Protein AF-A0A7S2J2F6-F1 (afdb_monomer_lite)

Secondary structure (DSSP, 8-state):
------------PPPS---EEEEEETTTTEEEEEE------HHHHHHHTSPPPHHHHHHHHHHHHH-TTGGG-SSS-SSHHHHHHHHHHHHHHHTSHHHHHHHHHH-GGGGGS-HHHHTT-

Radius of gyration: 22.85 Å; chains: 1; bounding box: 37×41×76 Å

Structure (mmCIF, N/CA/C/O backbone):
data_AF-A0A7S2J2F6-F1
#
_entry.id   AF-A0A7S2J2F6-F1
#
loop_
_atom_site.group_PDB
_atom_site.id
_atom_site.type_symbol
_atom_site.label_atom_id
_atom_site.label_alt_id
_atom_site.label_comp_id
_atom_site.label_asym_id
_atom_site.label_entity_id
_atom_site.label_seq_id
_atom_site.pdbx_PDB_ins_code
_atom_site.Cartn_x
_atom_site.Cartn_y
_atom_site.Cartn_z
_atom_site.occupancy
_atom_site.B_iso_or_equiv
_atom_site.auth_seq_id
_atom_site.auth_comp_id
_atom_site.auth_asym_id
_atom_site.auth_atom_id
_atom_site.pdbx_PDB_model_num
ATOM 1 N N . ALA A 1 1 ? 24.183 -26.100 -61.560 1.00 39.47 1 ALA A N 1
ATOM 2 C CA . ALA A 1 1 ? 23.688 -24.714 -61.475 1.00 39.47 1 ALA A CA 1
ATOM 3 C C . ALA A 1 1 ? 22.244 -24.740 -60.978 1.00 39.47 1 ALA A C 1
ATOM 5 O O . ALA A 1 1 ? 21.475 -25.539 -61.489 1.00 39.47 1 ALA A O 1
ATOM 6 N N . ALA A 1 2 ? 21.949 -23.906 -59.972 1.00 40.09 2 ALA A N 1
ATOM 7 C CA . ALA A 1 2 ? 20.638 -23.507 -59.438 1.00 40.09 2 ALA A CA 1
ATOM 8 C C . ALA A 1 2 ? 19.694 -24.590 -58.861 1.00 40.09 2 ALA A C 1
ATOM 10 O O . ALA A 1 2 ? 18.730 -25.006 -59.494 1.00 40.09 2 ALA A O 1
ATOM 11 N N . ALA A 1 3 ? 19.903 -24.935 -57.584 1.00 39.56 3 ALA A N 1
ATOM 12 C CA . ALA A 1 3 ? 18.832 -25.413 -56.709 1.00 39.56 3 ALA A CA 1
ATOM 13 C C . ALA A 1 3 ? 18.007 -24.197 -56.243 1.00 39.56 3 ALA A C 1
ATOM 15 O O . ALA A 1 3 ? 18.479 -23.380 -55.451 1.00 39.56 3 ALA A O 1
ATOM 16 N N . GLY A 1 4 ? 16.800 -24.040 -56.791 1.00 38.16 4 GLY A N 1
ATOM 17 C CA . GLY A 1 4 ? 15.857 -22.989 -56.414 1.00 38.16 4 GLY A CA 1
ATOM 18 C C . GLY A 1 4 ? 15.309 -23.229 -55.010 1.00 38.16 4 GLY A C 1
ATOM 19 O O . GLY A 1 4 ? 14.440 -24.072 -54.808 1.00 38.16 4 GLY A O 1
ATOM 20 N N . CYS A 1 5 ? 15.824 -22.486 -54.034 1.00 43.03 5 CYS A N 1
ATOM 21 C CA . CYS A 1 5 ? 15.325 -22.505 -52.666 1.00 43.03 5 CYS A CA 1
ATOM 22 C C . CYS A 1 5 ? 14.077 -21.613 -52.586 1.00 43.03 5 CYS A C 1
ATOM 24 O O . CYS A 1 5 ? 14.169 -20.389 -52.486 1.00 43.03 5 CYS A O 1
ATOM 26 N N . ALA A 1 6 ? 12.901 -22.234 -52.675 1.00 45.97 6 ALA A N 1
ATOM 27 C CA . ALA A 1 6 ? 11.619 -21.597 -52.413 1.00 45.97 6 ALA A CA 1
ATOM 28 C C . ALA A 1 6 ? 11.569 -21.145 -50.944 1.00 45.97 6 ALA A C 1
ATOM 30 O O . ALA A 1 6 ? 11.363 -21.950 -50.032 1.00 45.97 6 ALA A O 1
ATOM 31 N N . ARG A 1 7 ? 11.783 -19.848 -50.694 1.00 39.94 7 ARG A N 1
ATOM 32 C CA . ARG A 1 7 ? 11.598 -19.265 -49.363 1.00 39.94 7 ARG A CA 1
ATOM 33 C C . ARG A 1 7 ? 10.103 -19.150 -49.083 1.00 39.94 7 ARG A C 1
ATOM 35 O O . ARG A 1 7 ? 9.416 -18.276 -49.602 1.00 39.94 7 ARG A O 1
ATOM 42 N N . ARG A 1 8 ? 9.630 -20.085 -48.258 1.00 40.78 8 ARG A N 1
ATOM 43 C CA . ARG A 1 8 ? 8.353 -20.062 -47.544 1.00 40.78 8 ARG A CA 1
ATOM 44 C C . ARG A 1 8 ? 8.101 -18.663 -46.978 1.00 40.78 8 ARG A C 1
ATOM 46 O O . ARG A 1 8 ? 8.856 -18.193 -46.130 1.00 40.78 8 ARG A O 1
ATOM 53 N N . ALA A 1 9 ? 7.020 -18.036 -47.431 1.00 43.66 9 ALA A N 1
ATOM 54 C CA . ALA A 1 9 ? 6.379 -16.954 -46.711 1.00 43.66 9 ALA A CA 1
ATOM 55 C C . ALA A 1 9 ? 5.844 -17.536 -45.396 1.00 43.66 9 ALA A C 1
ATOM 57 O O . ALA A 1 9 ? 4.829 -18.233 -45.376 1.00 43.66 9 ALA A O 1
ATOM 58 N N . SER A 1 10 ? 6.565 -17.307 -44.303 1.00 40.25 10 SER A N 1
ATOM 59 C CA . SER A 1 10 ? 6.037 -17.543 -42.966 1.00 40.25 10 SER A CA 1
ATOM 60 C C . SER A 1 10 ? 5.060 -16.418 -42.650 1.00 40.25 10 SER A C 1
ATOM 62 O O . SER A 1 10 ? 5.444 -15.357 -42.168 1.00 40.25 10 SER A O 1
ATOM 64 N N . ALA A 1 11 ? 3.786 -16.663 -42.947 1.00 48.59 11 ALA A N 1
ATOM 65 C CA . ALA A 1 11 ? 2.688 -16.025 -42.246 1.00 48.59 11 ALA A CA 1
ATOM 66 C C . ALA A 1 11 ? 2.757 -16.477 -40.778 1.00 48.59 11 ALA A C 1
ATOM 68 O O . ALA A 1 11 ? 2.237 -17.530 -40.415 1.00 48.59 11 ALA A O 1
ATOM 69 N N . SER A 1 12 ? 3.463 -15.719 -39.942 1.00 40.12 12 SER A N 1
ATOM 70 C CA . SER A 1 12 ? 3.350 -15.830 -38.491 1.00 40.12 12 SER A CA 1
ATOM 71 C C . SER A 1 12 ? 2.304 -14.823 -38.039 1.00 40.12 12 SER A C 1
ATOM 73 O O . SER A 1 12 ? 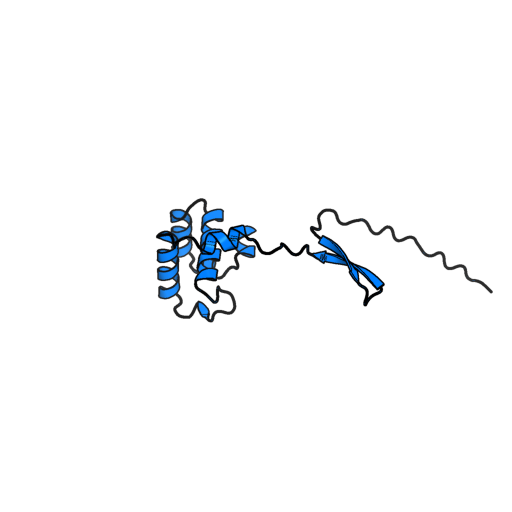2.500 -13.616 -38.176 1.00 40.12 12 SER A O 1
ATOM 75 N N . GLY A 1 13 ? 1.171 -15.354 -37.583 1.00 34.88 13 GLY A N 1
ATOM 76 C CA . GLY A 1 13 ? 0.013 -14.598 -37.137 1.00 34.88 13 GLY A CA 1
ATOM 77 C C . GLY A 1 13 ? 0.374 -13.480 -36.167 1.00 34.88 13 GLY A C 1
ATOM 78 O O . GLY A 1 13 ? 1.194 -13.651 -35.267 1.00 34.88 13 GLY A O 1
ATOM 79 N N . ALA A 1 14 ? -0.281 -12.340 -36.369 1.00 32.03 14 ALA A N 1
ATOM 80 C CA . ALA A 1 14 ? -0.349 -11.285 -35.382 1.00 32.03 14 ALA A CA 1
ATOM 81 C C . ALA A 1 14 ? -0.858 -11.880 -34.056 1.00 32.03 14 ALA A C 1
ATOM 83 O O . ALA A 1 14 ? -1.953 -12.459 -34.040 1.00 32.03 14 ALA A O 1
ATOM 84 N N . PRO A 1 15 ? -0.115 -11.745 -32.947 1.00 37.97 15 PRO A N 1
ATOM 85 C CA . PRO A 1 15 ? -0.733 -11.853 -31.645 1.00 37.97 15 PRO A CA 1
ATOM 86 C C . PRO A 1 15 ? -1.715 -10.685 -31.518 1.00 37.97 15 PRO A C 1
ATOM 88 O O . PRO A 1 15 ? -1.338 -9.518 -31.620 1.00 37.97 15 PRO A O 1
ATOM 91 N N . LYS A 1 16 ? -2.994 -11.026 -31.353 1.00 46.00 16 LYS A N 1
ATOM 92 C CA . LYS A 1 16 ? -3.983 -10.134 -30.753 1.00 46.00 16 LYS A CA 1
ATOM 93 C C . LYS A 1 16 ? -3.473 -9.717 -29.368 1.00 46.00 16 LYS A C 1
ATOM 95 O O . LYS A 1 16 ? -2.927 -10.549 -28.649 1.00 46.00 16 LYS A O 1
ATOM 100 N N . ASP A 1 17 ? -3.699 -8.452 -29.035 1.00 47.12 17 ASP A N 1
ATOM 101 C CA . ASP A 1 17 ? -3.590 -7.871 -27.692 1.00 47.12 17 ASP A CA 1
ATOM 102 C C . ASP A 1 17 ? -2.177 -7.737 -27.110 1.00 47.12 17 ASP A C 1
ATOM 104 O O . ASP A 1 17 ? -1.873 -8.212 -26.018 1.00 47.12 17 ASP A O 1
ATOM 108 N N . SER A 1 18 ? -1.307 -7.008 -27.806 1.00 46.34 18 SER A N 1
ATOM 109 C CA . SER A 1 18 ? -0.088 -6.478 -27.195 1.00 46.34 18 SER A CA 1
ATOM 110 C C . SER A 1 18 ? -0.080 -4.959 -27.296 1.00 46.34 18 SER A C 1
ATOM 112 O O . SER A 1 18 ? 0.174 -4.417 -28.370 1.00 46.34 18 SER A O 1
ATOM 114 N N . ASP A 1 19 ? -0.351 -4.293 -26.168 1.00 58.78 19 ASP A N 1
ATOM 115 C CA . ASP A 1 19 ? -0.152 -2.859 -25.915 1.00 58.78 19 ASP A CA 1
ATOM 116 C C . ASP A 1 19 ? 1.334 -2.482 -26.076 1.00 58.78 19 ASP A C 1
ATOM 118 O O . ASP A 1 19 ? 2.065 -2.212 -25.119 1.00 58.78 19 ASP A O 1
ATOM 122 N N . GLY A 1 20 ? 1.818 -2.540 -27.311 1.00 62.41 20 GLY A N 1
ATOM 123 C CA . GLY A 1 20 ? 3.198 -2.298 -27.689 1.00 62.41 20 GLY A CA 1
ATOM 124 C C . GLY A 1 20 ? 3.293 -1.241 -28.778 1.00 62.41 20 GLY A C 1
ATOM 125 O O . GLY A 1 20 ? 2.450 -1.163 -29.668 1.00 62.41 20 GLY A O 1
ATOM 126 N N . GLU A 1 21 ? 4.329 -0.417 -28.707 1.00 77.44 21 GLU A N 1
ATOM 127 C CA . GLU A 1 21 ? 4.682 0.533 -29.754 1.00 77.44 21 GLU A CA 1
ATOM 128 C C . GLU A 1 21 ? 5.699 -0.120 -30.697 1.00 77.44 21 GLU A C 1
ATOM 130 O O . GLU A 1 21 ? 6.715 -0.671 -30.258 1.00 77.44 21 GLU A O 1
ATOM 135 N N . LEU A 1 22 ? 5.425 -0.083 -32.003 1.00 81.69 22 LEU A N 1
ATOM 136 C CA . LEU A 1 22 ? 6.381 -0.528 -33.012 1.00 81.69 22 LEU A CA 1
ATOM 137 C C . LEU A 1 22 ? 7.448 0.559 -33.175 1.00 81.69 22 LEU A C 1
ATOM 139 O O . LEU A 1 22 ? 7.170 1.630 -33.712 1.00 81.69 22 LEU A O 1
ATOM 143 N N . VAL A 1 23 ? 8.673 0.286 -32.730 1.00 81.25 23 VAL A N 1
ATOM 144 C CA . VAL A 1 23 ? 9.793 1.227 -32.837 1.00 81.25 23 VAL A CA 1
ATOM 145 C C . VAL A 1 23 ? 10.839 0.650 -33.779 1.00 81.25 23 VAL A C 1
ATOM 147 O O . VAL A 1 23 ? 11.287 -0.486 -33.614 1.00 81.25 23 VAL A O 1
ATOM 150 N N . TYR A 1 24 ? 11.253 1.439 -34.768 1.00 81.50 24 TYR A N 1
ATOM 151 C CA . TYR A 1 24 ? 12.343 1.054 -35.656 1.00 81.50 24 TYR A CA 1
ATOM 152 C C . TYR A 1 24 ? 13.689 1.155 -34.924 1.00 81.50 24 TYR A C 1
ATOM 154 O O . TYR A 1 24 ? 14.086 2.226 -34.457 1.00 81.50 24 TYR A O 1
ATOM 162 N N . SER A 1 25 ? 14.392 0.029 -34.806 1.00 81.62 25 SER A N 1
ATOM 163 C CA . SER A 1 25 ? 15.718 -0.045 -34.196 1.00 81.62 25 SER A CA 1
ATOM 164 C C . SER A 1 25 ? 16.788 0.248 -35.244 1.00 81.62 25 SER A C 1
ATOM 166 O O . SER A 1 25 ? 17.086 -0.588 -36.092 1.00 81.62 25 SER A O 1
ATOM 168 N N . TYR A 1 26 ? 17.428 1.416 -35.163 1.00 83.31 26 TYR A N 1
ATOM 169 C CA . TYR A 1 26 ? 18.536 1.771 -36.061 1.00 83.31 26 TYR A CA 1
ATOM 170 C C . TYR A 1 26 ? 19.802 0.923 -35.848 1.00 83.31 26 TYR A C 1
ATOM 172 O O . TYR A 1 26 ? 20.643 0.858 -36.739 1.00 83.31 26 TYR A O 1
ATOM 180 N N . PHE A 1 27 ? 19.935 0.257 -34.695 1.00 82.88 27 PHE A N 1
ATOM 181 C CA . PHE A 1 27 ? 21.074 -0.615 -34.390 1.00 82.88 27 PHE A CA 1
ATOM 182 C C . PHE A 1 27 ? 20.931 -2.010 -35.004 1.00 82.88 27 PHE A C 1
ATOM 184 O O . PHE A 1 27 ? 21.908 -2.549 -35.513 1.00 82.88 27 PHE A O 1
ATOM 191 N N . SER A 1 28 ? 19.724 -2.584 -34.970 1.00 84.75 28 SER A N 1
ATOM 192 C CA . SER A 1 28 ? 19.441 -3.910 -35.543 1.00 84.75 28 SER A CA 1
ATOM 193 C C . SER A 1 28 ? 18.771 -3.861 -36.920 1.00 84.75 28 SER A C 1
ATOM 195 O O . SER A 1 28 ? 18.566 -4.904 -37.529 1.00 84.75 28 SER A O 1
ATOM 197 N N . GLN A 1 29 ? 18.482 -2.661 -37.438 1.00 85.50 29 GLN A N 1
ATOM 198 C CA . GLN A 1 29 ? 17.821 -2.424 -38.730 1.00 85.50 29 GLN A CA 1
ATOM 199 C C . GLN A 1 29 ? 16.479 -3.166 -38.879 1.00 85.50 29 GLN A C 1
ATOM 201 O O . GLN A 1 29 ? 16.109 -3.599 -39.969 1.00 85.50 29 GLN A O 1
ATOM 206 N N . GLU A 1 30 ? 15.733 -3.313 -37.782 1.00 82.50 30 GLU A N 1
ATOM 207 C CA . GLU A 1 30 ? 14.464 -4.046 -37.747 1.00 82.50 30 GLU A CA 1
ATOM 208 C C . GLU A 1 30 ? 13.391 -3.310 -36.927 1.00 82.50 30 GLU A C 1
ATOM 210 O O . GLU A 1 30 ? 13.686 -2.471 -36.069 1.00 82.50 30 GLU A O 1
ATOM 215 N N . TRP A 1 31 ? 12.124 -3.636 -37.191 1.00 81.44 31 TRP A N 1
ATOM 216 C CA . TRP A 1 31 ? 10.990 -3.158 -36.402 1.00 81.44 31 TRP A CA 1
ATOM 217 C C . TRP A 1 31 ? 10.842 -4.009 -35.146 1.00 81.44 31 TRP A C 1
ATOM 219 O O . TRP A 1 31 ? 10.553 -5.202 -35.233 1.00 81.44 31 TRP A O 1
ATOM 229 N N . VAL A 1 32 ? 11.014 -3.390 -33.980 1.00 86.00 32 VAL A N 1
ATOM 230 C CA . VAL A 1 32 ? 10.894 -4.067 -32.689 1.00 86.00 32 VAL A CA 1
ATOM 231 C C . VAL A 1 32 ? 9.637 -3.575 -31.991 1.00 86.00 32 VAL A C 1
ATOM 233 O O . VAL A 1 32 ? 9.431 -2.375 -31.812 1.00 86.00 32 VAL A O 1
ATOM 236 N N . MET A 1 33 ? 8.796 -4.514 -31.571 1.00 80.50 33 MET A N 1
ATOM 237 C CA . MET A 1 33 ? 7.646 -4.215 -30.728 1.00 80.50 33 MET A CA 1
ATOM 238 C C . MET A 1 33 ? 8.138 -3.997 -29.298 1.00 80.50 33 MET A C 1
ATOM 240 O O . MET A 1 33 ? 8.607 -4.930 -28.643 1.00 80.50 33 MET A O 1
ATOM 244 N N . LYS A 1 34 ? 8.084 -2.753 -28.826 1.00 74.62 34 LYS A N 1
ATOM 245 C CA . LYS A 1 34 ? 8.415 -2.408 -27.444 1.00 74.62 34 LYS A CA 1
ATOM 246 C C . LYS A 1 34 ? 7.139 -2.337 -26.617 1.00 74.62 34 LYS A C 1
ATOM 248 O O . LYS A 1 34 ? 6.134 -1.861 -27.133 1.00 74.62 34 LYS A O 1
ATOM 253 N N . PRO A 1 35 ? 7.154 -2.768 -25.344 1.00 67.88 35 PRO A N 1
ATOM 254 C CA . PRO A 1 35 ? 6.028 -2.506 -24.457 1.00 67.88 35 PRO A CA 1
ATOM 255 C C . PRO A 1 35 ? 5.788 -0.997 -24.427 1.00 67.88 35 PRO A C 1
ATOM 257 O O . PRO A 1 35 ? 6.747 -0.230 -24.280 1.00 67.88 35 PRO A O 1
ATOM 260 N N . LYS A 1 36 ? 4.533 -0.577 -24.612 1.00 62.19 36 LYS A N 1
ATOM 261 C CA . LYS A 1 36 ? 4.151 0.832 -24.547 1.00 62.19 36 LYS A CA 1
ATOM 262 C C . LYS A 1 36 ? 4.609 1.349 -23.190 1.00 62.19 36 LYS A C 1
ATOM 264 O O . LYS A 1 36 ? 4.154 0.866 -22.154 1.00 62.19 36 LYS A O 1
ATOM 269 N N . GLN A 1 37 ? 5.570 2.270 -23.185 1.00 55.41 37 GLN A N 1
ATOM 270 C CA . GLN A 1 37 ? 5.902 2.967 -21.954 1.00 55.41 37 GLN A CA 1
ATOM 271 C C . GLN A 1 37 ? 4.660 3.770 -21.589 1.00 55.41 37 GLN A C 1
ATOM 273 O O . GLN A 1 37 ? 4.333 4.754 -22.250 1.00 55.41 37 GLN A O 1
ATOM 278 N N . GLU A 1 38 ? 3.933 3.310 -20.573 1.00 56.31 38 GLU A N 1
ATOM 279 C CA . GLU A 1 38 ? 2.994 4.162 -19.861 1.00 56.31 38 GLU A CA 1
ATOM 280 C C . GLU A 1 38 ? 3.791 5.406 -19.467 1.00 56.31 38 GLU A C 1
ATOM 282 O O . GLU A 1 38 ? 4.768 5.323 -18.716 1.00 56.31 38 GLU A O 1
ATOM 287 N N . GLY A 1 39 ? 3.449 6.542 -20.081 1.00 52.25 39 GLY A N 1
ATOM 288 C CA . GLY A 1 39 ? 4.032 7.825 -19.718 1.00 52.25 39 GLY A CA 1
ATOM 289 C C . GLY A 1 39 ? 3.870 8.060 -18.214 1.00 52.25 39 GLY A C 1
ATOM 290 O O . GLY A 1 39 ? 3.072 7.378 -17.569 1.00 52.25 39 GLY A O 1
ATOM 291 N N . PRO A 1 40 ? 4.621 9.004 -17.625 1.00 53.44 40 PRO A N 1
ATOM 292 C CA . PRO A 1 40 ? 4.519 9.271 -16.198 1.00 53.44 40 PRO A CA 1
ATOM 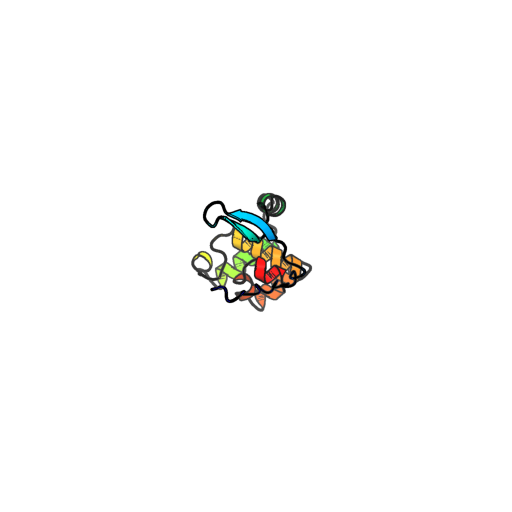293 C C . PRO A 1 40 ? 3.049 9.507 -15.846 1.00 53.44 40 PRO A C 1
ATOM 295 O O . PRO A 1 40 ? 2.430 10.425 -16.381 1.00 53.44 40 PRO A O 1
ATOM 298 N N . ASP A 1 41 ? 2.489 8.645 -14.997 1.00 64.44 41 ASP A N 1
ATOM 299 C CA . ASP A 1 41 ? 1.102 8.746 -14.561 1.00 64.44 41 ASP A CA 1
ATOM 300 C C . ASP A 1 41 ? 0.960 10.007 -13.699 1.00 64.44 41 ASP A C 1
ATOM 302 O O . ASP A 1 41 ? 1.204 10.024 -12.489 1.00 64.44 41 ASP A O 1
ATOM 306 N N . MET A 1 42 ? 0.656 11.111 -14.378 1.00 59.50 42 MET A N 1
ATOM 307 C CA . MET A 1 42 ? 0.545 12.444 -13.796 1.00 59.50 42 MET A CA 1
ATOM 308 C C . MET A 1 42 ? -0.569 12.493 -12.751 1.00 59.50 42 MET A C 1
ATOM 310 O O . MET A 1 42 ? -0.439 13.225 -11.775 1.00 59.50 42 MET A O 1
ATOM 314 N N . LEU A 1 43 ? -1.630 11.693 -12.907 1.00 63.69 43 LEU A N 1
ATOM 315 C CA . LEU A 1 43 ? -2.710 11.602 -11.924 1.00 63.69 43 LEU A CA 1
ATOM 316 C C . LEU A 1 43 ? -2.232 10.898 -10.654 1.00 63.69 43 LEU A C 1
ATOM 318 O O . LEU A 1 43 ? -2.465 11.409 -9.557 1.00 63.69 43 LEU A O 1
ATOM 322 N N . SER A 1 44 ? -1.488 9.796 -10.790 1.00 62.25 44 SER A N 1
ATOM 323 C CA . SER A 1 44 ? -0.859 9.141 -9.637 1.00 62.25 44 SER A CA 1
ATOM 324 C C . SER A 1 44 ? 0.112 10.080 -8.913 1.00 62.25 44 SER A C 1
ATOM 326 O O . SER A 1 44 ? 0.050 10.174 -7.688 1.00 62.25 44 SER A O 1
ATOM 328 N N . ARG A 1 45 ? 0.915 10.878 -9.634 1.00 66.25 45 ARG A N 1
ATOM 329 C CA . ARG A 1 45 ? 1.799 11.893 -9.020 1.00 66.25 45 ARG A CA 1
ATOM 330 C C . ARG A 1 45 ? 1.053 13.049 -8.355 1.00 66.25 45 ARG A C 1
ATOM 332 O O . ARG A 1 45 ? 1.454 13.498 -7.289 1.00 66.25 45 ARG A O 1
ATOM 339 N N . LEU A 1 46 ? -0.041 13.528 -8.944 1.00 67.50 46 LEU A N 1
ATOM 340 C CA . LEU A 1 46 ? -0.884 14.553 -8.319 1.00 67.50 46 LEU A CA 1
ATOM 341 C C . LEU A 1 46 ? -1.529 14.029 -7.033 1.00 67.50 46 LEU A C 1
ATOM 343 O O . LEU A 1 46 ? -1.650 14.765 -6.057 1.00 67.50 46 LEU A O 1
ATOM 347 N N . SER A 1 47 ? -1.885 12.745 -6.999 1.00 65.75 47 SER A N 1
ATOM 348 C CA . SER A 1 47 ? -2.431 12.115 -5.800 1.00 65.75 47 SER A CA 1
ATOM 349 C C . SER A 1 47 ? -1.420 12.076 -4.643 1.00 65.75 47 SER A C 1
ATOM 351 O O . SER A 1 47 ? -1.828 12.112 -3.481 1.00 65.75 47 SER A O 1
ATOM 353 N N . GLU A 1 48 ? -0.112 12.053 -4.926 1.00 67.19 48 GLU A N 1
ATOM 354 C CA . GLU A 1 48 ? 0.945 12.108 -3.905 1.00 67.19 48 GLU A CA 1
ATOM 355 C C . GLU A 1 48 ? 1.020 13.474 -3.209 1.00 67.19 48 GLU A C 1
ATOM 357 O O . GLU A 1 48 ? 1.459 13.543 -2.062 1.00 67.19 48 GLU A O 1
ATOM 362 N N . LEU A 1 49 ? 0.539 14.541 -3.859 1.00 74.25 49 LEU A N 1
ATOM 363 C CA . LEU A 1 49 ? 0.488 15.894 -3.293 1.00 74.25 49 LEU A CA 1
ATOM 364 C C . LEU A 1 49 ? -0.681 16.095 -2.321 1.00 74.25 49 LEU A C 1
ATOM 366 O O . LEU A 1 49 ? -0.703 17.082 -1.587 1.00 74.25 49 LEU A O 1
ATOM 370 N N . LEU A 1 50 ? -1.659 15.184 -2.307 1.00 81.38 50 LEU A N 1
ATOM 371 C CA . LEU A 1 50 ? -2.754 15.240 -1.344 1.00 81.38 50 LEU A CA 1
ATOM 372 C C . LEU A 1 50 ? -2.233 14.933 0.069 1.00 81.38 50 LEU A C 1
ATOM 374 O O . LEU A 1 50 ? -1.323 14.107 0.215 1.00 81.38 50 LEU A O 1
ATOM 378 N N . PRO A 1 51 ? -2.821 15.526 1.121 1.00 86.31 51 PRO A N 1
ATOM 379 C CA . PRO A 1 51 ? -2.513 15.152 2.499 1.00 86.31 51 PRO A CA 1
ATOM 380 C C . PRO A 1 51 ? -2.840 13.675 2.750 1.00 86.31 51 PRO A C 1
ATOM 382 O O . PRO A 1 51 ? -3.672 13.086 2.057 1.00 86.31 51 PRO A O 1
ATOM 385 N N . TRP A 1 52 ? -2.143 13.065 3.708 1.00 87.62 52 TRP A N 1
ATOM 386 C CA . TRP A 1 52 ? -2.348 11.661 4.059 1.00 87.62 52 TRP A CA 1
ATOM 387 C C . TRP A 1 52 ? -3.718 11.453 4.698 1.00 87.62 52 TRP A C 1
ATOM 389 O O . TRP A 1 52 ? -4.082 12.220 5.592 1.00 87.62 52 TRP A O 1
ATOM 399 N N . SER A 1 53 ? -4.443 10.419 4.269 1.00 90.25 53 SER A N 1
ATOM 400 C CA . SER A 1 53 ? -5.689 10.028 4.935 1.00 90.25 53 SER A CA 1
ATOM 401 C C . SER A 1 53 ? -5.406 9.364 6.283 1.00 90.25 53 SER A C 1
ATOM 403 O O . SER A 1 53 ? -4.295 8.887 6.543 1.00 90.25 53 SER A O 1
ATOM 405 N N . ASP A 1 54 ? -6.412 9.321 7.153 1.00 92.12 54 ASP A N 1
ATOM 406 C CA . ASP A 1 54 ? -6.288 8.660 8.453 1.00 92.12 54 ASP A CA 1
ATOM 407 C C . ASP A 1 54 ? -5.981 7.162 8.284 1.00 92.12 54 ASP A C 1
ATOM 409 O O . ASP A 1 54 ? -5.133 6.622 9.001 1.00 92.12 54 ASP A O 1
ATOM 413 N N . GLY A 1 55 ? -6.573 6.511 7.273 1.00 90.31 55 GLY A N 1
ATOM 414 C CA . GLY A 1 55 ? -6.284 5.116 6.948 1.00 90.31 55 GLY A CA 1
ATOM 415 C C . GLY A 1 55 ? -4.851 4.892 6.460 1.00 90.31 55 GLY A C 1
ATOM 416 O O . GLY A 1 55 ? -4.203 3.931 6.874 1.00 90.31 55 GLY A O 1
ATOM 417 N N . GLU A 1 56 ? -4.304 5.804 5.652 1.00 91.88 56 GLU A N 1
ATOM 418 C CA . GLU A 1 56 ? -2.898 5.751 5.223 1.00 91.88 56 GLU A CA 1
ATOM 419 C C . GLU A 1 56 ? -1.935 5.872 6.416 1.00 91.88 56 GLU A C 1
ATOM 421 O O . GLU A 1 56 ? -0.948 5.135 6.510 1.00 91.88 56 GLU A O 1
ATOM 426 N N . GLN A 1 57 ? -2.231 6.773 7.357 1.00 93.31 57 GLN A N 1
ATOM 427 C CA . GLN A 1 57 ? -1.429 6.936 8.572 1.00 93.31 57 GLN A CA 1
ATOM 428 C C . GLN A 1 57 ? -1.511 5.706 9.480 1.00 93.31 57 GLN A C 1
ATOM 430 O O . GLN A 1 57 ? -0.508 5.310 10.081 1.00 93.31 57 GLN A O 1
ATOM 435 N N . GLU A 1 58 ? -2.686 5.090 9.598 1.00 92.88 58 GLU A N 1
ATOM 436 C CA . GLU A 1 58 ? -2.849 3.870 10.382 1.00 92.88 58 GLU A CA 1
ATOM 437 C C . GLU A 1 58 ? -2.120 2.683 9.741 1.00 92.88 58 GLU A C 1
ATOM 439 O O . GLU A 1 58 ? -1.424 1.943 10.440 1.00 92.88 58 GLU A O 1
ATOM 444 N N . ALA A 1 59 ? -2.181 2.543 8.415 1.00 91.38 59 ALA A N 1
ATOM 445 C CA . ALA A 1 59 ? -1.430 1.524 7.689 1.00 91.38 59 ALA A CA 1
ATOM 446 C C . ALA A 1 59 ? 0.084 1.667 7.907 1.00 91.38 59 ALA A C 1
ATOM 448 O O . ALA A 1 59 ? 0.764 0.679 8.196 1.00 91.38 59 ALA A O 1
ATOM 449 N N . LEU A 1 60 ? 0.612 2.895 7.858 1.00 92.00 60 LEU A N 1
ATOM 450 C CA . LEU A 1 60 ? 2.021 3.165 8.153 1.00 92.00 60 LEU A CA 1
ATOM 451 C C . LEU A 1 60 ? 2.397 2.772 9.587 1.00 92.00 60 LEU A C 1
ATOM 453 O O . LEU A 1 60 ? 3.458 2.177 9.800 1.00 92.00 60 LEU A O 1
ATOM 457 N N . LYS A 1 61 ? 1.539 3.079 10.567 1.00 92.62 61 LYS A N 1
ATOM 458 C CA . LYS A 1 61 ? 1.750 2.692 11.971 1.00 92.62 61 LYS A CA 1
ATOM 459 C C . LYS A 1 61 ? 1.762 1.174 12.137 1.00 92.62 61 LYS A C 1
ATOM 461 O O . LYS A 1 61 ? 2.654 0.657 12.803 1.00 92.62 61 LYS A O 1
ATOM 466 N N . LEU A 1 62 ? 0.818 0.466 11.515 1.00 90.94 62 LEU A N 1
ATOM 467 C CA . LEU A 1 62 ? 0.727 -0.995 11.579 1.00 90.94 62 LEU A CA 1
ATOM 468 C C . LEU A 1 62 ? 1.974 -1.666 10.995 1.00 90.94 62 LEU A C 1
ATOM 470 O O . LEU A 1 62 ? 2.580 -2.510 11.652 1.00 90.94 62 LEU A O 1
ATOM 474 N N . ILE A 1 63 ? 2.397 -1.242 9.803 1.00 89.50 63 ILE A N 1
ATOM 475 C CA . I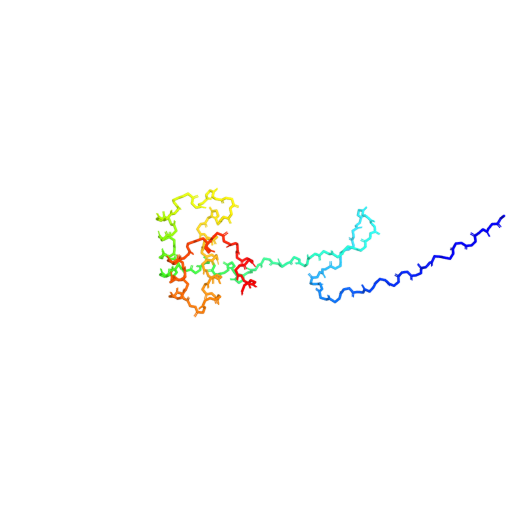LE A 1 63 ? 3.575 -1.803 9.130 1.00 89.50 63 ILE A CA 1
ATOM 476 C C . ILE A 1 63 ? 4.841 -1.490 9.919 1.00 89.50 63 ILE A C 1
ATOM 478 O O . ILE A 1 63 ? 5.647 -2.381 10.148 1.00 89.50 63 ILE A O 1
ATOM 482 N N . SER A 1 64 ? 4.996 -0.256 10.403 1.00 89.94 64 SER A N 1
ATOM 483 C CA . SER A 1 64 ? 6.172 0.123 11.195 1.00 89.94 64 SER A CA 1
ATOM 484 C C . SER A 1 64 ? 6.238 -0.607 12.541 1.00 89.94 64 SER A C 1
ATOM 486 O O . SER A 1 64 ? 7.330 -0.816 13.062 1.00 89.94 64 SER A O 1
ATOM 488 N N . ALA A 1 65 ? 5.092 -1.001 13.106 1.00 90.00 65 ALA A N 1
ATOM 489 C CA . ALA A 1 65 ? 5.034 -1.793 14.331 1.00 90.00 65 ALA A CA 1
ATOM 490 C C . ALA A 1 65 ? 5.361 -3.277 14.098 1.00 90.00 65 ALA A C 1
ATOM 492 O O . ALA A 1 65 ? 5.987 -3.900 14.952 1.00 90.00 65 ALA A O 1
ATOM 493 N N . GLN A 1 66 ? 4.936 -3.852 12.969 1.00 87.44 66 GLN A N 1
ATOM 494 C CA . GLN A 1 66 ? 5.167 -5.267 12.657 1.00 87.44 66 GLN A CA 1
ATOM 495 C C . GLN A 1 66 ? 6.519 -5.540 12.003 1.00 87.44 66 GLN A C 1
ATOM 497 O O . GLN A 1 66 ? 7.156 -6.537 12.332 1.00 87.44 66 GLN A O 1
ATOM 502 N N . ASP A 1 67 ? 6.957 -4.671 11.098 1.00 84.81 67 ASP A N 1
ATOM 503 C CA . ASP A 1 67 ? 8.239 -4.772 10.410 1.00 84.81 67 ASP A CA 1
ATOM 504 C C . ASP A 1 67 ? 8.964 -3.422 10.456 1.00 84.81 67 ASP A C 1
ATOM 506 O O . ASP A 1 67 ? 8.848 -2.625 9.531 1.00 84.81 67 ASP A O 1
ATOM 510 N N . PRO A 1 68 ? 9.755 -3.137 11.503 1.00 85.50 68 PRO A N 1
ATOM 511 C CA . PRO A 1 68 ? 10.492 -1.877 11.623 1.00 85.50 68 PRO A CA 1
ATOM 512 C C . PRO A 1 68 ? 11.464 -1.610 10.462 1.00 85.50 68 PRO A C 1
ATOM 514 O O . PRO A 1 68 ? 11.830 -0.460 10.212 1.00 85.50 68 PRO A O 1
ATOM 517 N N . ASN A 1 69 ? 11.873 -2.663 9.747 1.00 86.62 69 ASN A N 1
ATOM 518 C CA . ASN A 1 69 ? 12.854 -2.616 8.669 1.00 86.62 69 ASN A CA 1
ATOM 519 C C . ASN A 1 69 ? 12.207 -2.688 7.281 1.00 86.62 69 ASN A C 1
ATOM 521 O O . ASN A 1 69 ? 12.905 -2.904 6.293 1.00 86.62 69 ASN A O 1
ATOM 525 N N . TRP A 1 70 ? 10.900 -2.444 7.171 1.00 86.19 70 TRP A N 1
ATOM 526 C CA . TRP A 1 70 ? 10.169 -2.548 5.907 1.00 86.19 70 TRP A CA 1
ATOM 527 C C . TRP A 1 70 ? 10.810 -1.748 4.754 1.00 86.19 70 TRP A C 1
ATOM 529 O O . TRP A 1 70 ? 10.807 -2.208 3.616 1.00 86.19 70 TRP A O 1
ATOM 539 N N . ARG A 1 71 ? 11.449 -0.603 5.050 1.00 87.69 71 ARG A N 1
ATOM 540 C CA . ARG A 1 71 ? 12.147 0.251 4.064 1.00 87.69 71 ARG A CA 1
ATOM 541 C C . ARG A 1 71 ? 13.370 -0.407 3.414 1.00 87.69 71 ARG A C 1
ATOM 543 O O . ARG A 1 71 ? 13.782 0.007 2.334 1.00 87.69 71 ARG A O 1
ATOM 550 N N . THR A 1 72 ? 13.991 -1.382 4.075 1.00 85.25 72 THR A N 1
ATOM 551 C CA . THR A 1 72 ? 15.167 -2.100 3.553 1.00 85.25 72 THR A CA 1
ATOM 552 C C . THR A 1 72 ? 14.799 -3.435 2.913 1.00 85.25 72 THR A C 1
ATOM 554 O O . THR A 1 72 ? 15.670 -4.116 2.369 1.00 85.25 72 THR A O 1
ATOM 557 N N . SER A 1 73 ? 13.517 -3.809 2.948 1.00 81.94 73 SER A N 1
ATOM 558 C CA . SER A 1 73 ? 13.030 -5.042 2.343 1.00 81.94 73 SER A CA 1
ATOM 559 C C . SER A 1 73 ? 13.185 -4.997 0.817 1.00 81.94 73 SER A C 1
ATOM 561 O O . SER A 1 73 ? 12.754 -4.031 0.189 1.00 81.94 73 SER A O 1
ATOM 563 N N . PRO A 1 74 ? 13.739 -6.047 0.182 1.00 80.06 74 PRO A N 1
ATOM 564 C CA . PRO A 1 74 ? 13.880 -6.100 -1.274 1.00 80.06 74 PRO A CA 1
ATOM 565 C C . PRO A 1 74 ? 12.546 -6.319 -2.002 1.00 80.06 74 PRO A C 1
ATOM 567 O O . PRO A 1 74 ? 12.488 -6.181 -3.222 1.00 80.06 74 PRO A O 1
ATOM 570 N N . PHE A 1 75 ? 11.490 -6.693 -1.276 1.00 75.19 75 PHE A N 1
ATOM 571 C CA . PHE A 1 75 ? 10.180 -6.996 -1.851 1.00 75.19 75 PHE A CA 1
ATOM 572 C C . PHE A 1 75 ? 9.167 -5.871 -1.628 1.00 75.19 75 PHE A C 1
ATOM 574 O O . PHE A 1 75 ? 8.244 -5.729 -2.419 1.00 75.19 75 PHE A O 1
ATOM 581 N N . GLY A 1 76 ? 9.345 -5.066 -0.578 1.00 80.56 76 GLY A N 1
ATOM 582 C CA . GLY A 1 76 ? 8.401 -4.027 -0.179 1.00 80.56 76 GLY A CA 1
ATOM 583 C C . GLY A 1 76 ? 8.705 -2.632 -0.735 1.00 80.56 76 GLY A C 1
ATOM 584 O O . GLY A 1 76 ? 9.669 -2.430 -1.476 1.00 80.56 76 GLY A O 1
ATOM 585 N N . PRO A 1 77 ? 7.875 -1.642 -0.372 1.00 85.12 77 PRO A N 1
ATOM 586 C CA . PRO A 1 77 ? 8.174 -0.244 -0.639 1.00 85.12 77 PRO A CA 1
ATOM 587 C C . PRO A 1 77 ? 9.427 0.186 0.135 1.00 85.12 77 PRO A C 1
ATOM 589 O O . PRO A 1 77 ? 9.579 -0.131 1.311 1.00 85.12 77 PRO A O 1
ATOM 592 N N . SER A 1 78 ? 10.311 0.944 -0.511 1.00 86.75 78 SER A N 1
ATOM 593 C CA . SER A 1 78 ? 11.526 1.479 0.119 1.00 86.75 78 SER A CA 1
ATOM 594 C C . SER A 1 78 ? 11.307 2.833 0.803 1.00 86.75 78 SER A C 1
ATOM 596 O O . SER A 1 78 ? 12.154 3.298 1.567 1.00 86.75 78 SER A O 1
ATOM 598 N N . ASP A 1 79 ? 10.168 3.474 0.539 1.00 88.62 79 ASP A N 1
ATOM 599 C CA . ASP A 1 79 ? 9.826 4.816 0.985 1.00 88.62 79 ASP A CA 1
ATOM 600 C C . ASP A 1 79 ? 8.347 4.933 1.399 1.00 88.62 79 ASP A C 1
ATOM 602 O O . ASP A 1 79 ? 7.486 4.133 1.025 1.00 88.62 79 ASP A O 1
ATOM 606 N N . GLU A 1 80 ? 8.037 5.951 2.204 1.00 89.38 80 GLU A N 1
ATOM 607 C CA . GLU A 1 80 ? 6.667 6.228 2.662 1.00 89.38 80 GLU A CA 1
ATOM 608 C C . GLU A 1 80 ? 5.691 6.516 1.510 1.00 89.38 80 GLU A C 1
ATOM 610 O O . GLU A 1 80 ? 4.581 5.977 1.538 1.00 89.38 80 GLU A O 1
ATOM 615 N N . PRO A 1 81 ? 6.070 7.272 0.457 1.00 86.81 81 PRO A N 1
ATOM 616 C CA . PRO A 1 81 ? 5.241 7.407 -0.737 1.00 86.81 81 PRO A CA 1
ATOM 617 C C . PRO A 1 81 ? 4.929 6.069 -1.422 1.00 86.81 81 PRO A C 1
ATOM 619 O O . PRO A 1 81 ? 3.796 5.860 -1.852 1.00 86.81 81 PRO A O 1
ATOM 622 N N . GLY A 1 82 ? 5.886 5.140 -1.506 1.00 85.56 82 GLY A N 1
ATOM 623 C CA . GLY A 1 82 ? 5.654 3.801 -2.053 1.00 85.56 82 GLY A CA 1
ATOM 624 C C . GLY A 1 82 ? 4.668 2.988 -1.228 1.00 85.56 82 GLY A C 1
ATOM 625 O O . GLY A 1 82 ? 3.759 2.373 -1.786 1.00 85.56 82 GLY A O 1
ATOM 626 N N . LEU A 1 83 ? 4.790 3.048 0.096 1.00 89.25 83 LEU A N 1
ATOM 627 C CA . LEU A 1 83 ? 3.848 2.409 1.013 1.00 89.25 83 LEU A CA 1
ATOM 628 C C . LEU A 1 83 ? 2.445 2.988 0.841 1.00 89.25 83 LEU A C 1
ATOM 630 O O . LEU A 1 83 ? 1.476 2.239 0.729 1.00 89.25 83 LEU A O 1
ATOM 634 N N . ARG A 1 84 ? 2.337 4.310 0.721 1.00 89.31 84 ARG A N 1
ATOM 635 C CA . ARG A 1 84 ? 1.073 4.994 0.447 1.00 89.31 84 ARG A CA 1
ATOM 636 C C . ARG A 1 84 ? 0.443 4.543 -0.873 1.00 89.31 84 ARG A C 1
ATOM 638 O O . ARG A 1 84 ? -0.749 4.241 -0.900 1.00 89.31 84 ARG A O 1
ATOM 645 N N . ARG A 1 85 ? 1.221 4.458 -1.959 1.00 86.69 85 ARG A N 1
ATOM 646 C CA . ARG A 1 85 ? 0.741 3.963 -3.265 1.00 86.69 85 ARG A CA 1
ATOM 647 C C . ARG A 1 85 ? 0.232 2.524 -3.173 1.00 86.69 85 ARG A C 1
ATOM 649 O O . ARG A 1 85 ? -0.866 2.240 -3.646 1.00 86.69 85 ARG A O 1
ATOM 656 N N . ASN A 1 86 ? 0.979 1.644 -2.507 1.00 88.31 86 ASN A N 1
ATOM 657 C CA . ASN A 1 86 ? 0.554 0.261 -2.284 1.00 88.31 86 ASN A CA 1
ATOM 658 C C . ASN A 1 86 ? -0.751 0.206 -1.481 1.00 88.31 86 ASN A C 1
ATOM 660 O O . ASN A 1 86 ? -1.680 -0.487 -1.885 1.00 88.31 86 ASN A O 1
ATOM 664 N N . PHE A 1 87 ? -0.865 0.980 -0.398 1.00 90.62 87 PHE A N 1
ATOM 665 C CA . PHE A 1 87 ? -2.083 1.016 0.411 1.00 90.62 87 PHE A CA 1
ATOM 666 C C . PHE A 1 87 ? -3.288 1.487 -0.406 1.00 90.62 87 PHE A C 1
ATOM 668 O O . PHE A 1 87 ? -4.330 0.845 -0.379 1.00 90.62 87 PHE A O 1
ATOM 675 N N . ARG A 1 88 ? -3.145 2.541 -1.215 1.00 89.25 88 ARG A N 1
ATOM 676 C CA . ARG A 1 88 ? -4.216 3.004 -2.114 1.00 89.25 88 ARG A CA 1
ATOM 677 C C . ARG A 1 88 ? -4.638 1.961 -3.136 1.00 89.25 88 ARG A C 1
ATOM 679 O O . ARG A 1 88 ? -5.826 1.849 -3.427 1.00 89.25 88 ARG A O 1
ATOM 686 N N . ALA A 1 89 ? -3.690 1.196 -3.670 1.00 86.75 89 ALA A N 1
ATOM 687 C CA . ALA A 1 89 ? -4.012 0.086 -4.558 1.00 86.75 89 ALA A CA 1
ATOM 688 C C . ALA A 1 89 ? -4.839 -0.981 -3.824 1.00 86.75 89 ALA A C 1
ATOM 690 O O . ALA A 1 89 ? -5.820 -1.476 -4.374 1.00 86.75 89 ALA A O 1
ATOM 691 N N . VAL A 1 90 ? -4.502 -1.273 -2.563 1.00 88.19 90 VAL A N 1
ATOM 692 C CA . VAL A 1 90 ? -5.288 -2.180 -1.714 1.00 88.19 90 VAL A CA 1
ATOM 693 C C . VAL A 1 90 ? -6.678 -1.606 -1.450 1.00 88.19 90 VAL A C 1
ATOM 695 O O . VAL A 1 90 ? -7.648 -2.330 -1.617 1.00 88.19 90 VAL A O 1
ATOM 698 N N . VAL A 1 91 ? -6.797 -0.315 -1.124 1.00 90.88 91 VAL A N 1
ATOM 699 C CA . VAL A 1 91 ? -8.081 0.386 -0.928 1.00 90.88 91 VAL A CA 1
ATOM 700 C C . VAL A 1 91 ? -8.969 0.293 -2.164 1.00 90.88 91 VAL A C 1
ATOM 702 O O . VAL A 1 91 ? -10.161 0.004 -2.042 1.00 90.88 91 VAL A O 1
ATOM 705 N N . ALA A 1 92 ? -8.395 0.511 -3.348 1.00 87.00 92 ALA A N 1
ATOM 706 C CA . ALA A 1 92 ? -9.112 0.393 -4.610 1.00 87.00 92 ALA A CA 1
ATOM 707 C C . ALA A 1 92 ? -9.599 -1.045 -4.855 1.00 87.00 92 ALA A C 1
ATOM 709 O O . ALA A 1 92 ? -10.733 -1.231 -5.289 1.00 87.00 92 ALA A O 1
ATOM 710 N N . ALA A 1 93 ? -8.781 -2.050 -4.527 1.00 85.94 93 ALA A N 1
ATOM 711 C CA . ALA A 1 93 ? -9.138 -3.462 -4.664 1.00 85.94 93 ALA A CA 1
ATOM 712 C C . ALA A 1 93 ? -10.166 -3.932 -3.614 1.00 85.94 93 ALA A C 1
ATOM 714 O O . ALA A 1 93 ? -11.041 -4.740 -3.916 1.00 85.94 93 ALA A O 1
ATOM 715 N N . SER A 1 94 ? -10.093 -3.422 -2.382 1.00 86.38 94 SER A N 1
ATOM 716 C CA . SER A 1 94 ? -10.985 -3.801 -1.278 1.00 86.38 94 SER A CA 1
ATOM 717 C C . SER A 1 94 ? -12.284 -2.996 -1.225 1.00 86.38 94 SER A C 1
ATOM 719 O O . SER A 1 94 ? -13.163 -3.324 -0.429 1.00 86.38 94 SER A O 1
ATOM 721 N N . GLY A 1 95 ? -12.412 -1.940 -2.035 1.00 87.31 95 GLY A N 1
ATOM 722 C CA . GLY A 1 95 ? -13.597 -1.081 -2.086 1.00 87.31 95 GLY A CA 1
ATOM 723 C C . GLY A 1 95 ? -13.714 -0.083 -0.927 1.00 87.31 95 GLY A C 1
ATOM 724 O O . GLY A 1 95 ? -14.817 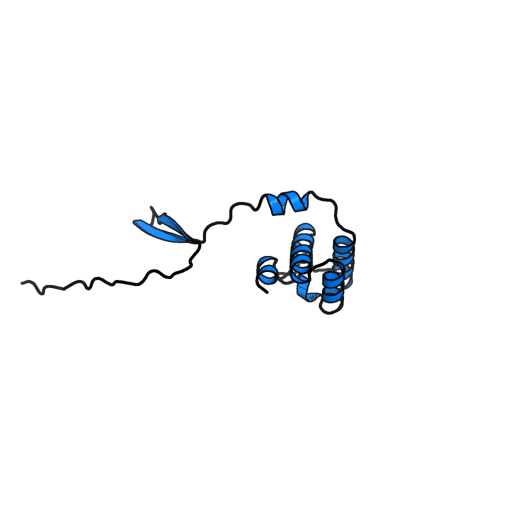0.380 -0.644 1.00 87.31 95 GLY A O 1
ATOM 725 N N . GLY A 1 96 ? -12.612 0.245 -0.243 1.00 91.19 96 GLY A N 1
ATOM 726 C CA . GLY A 1 96 ? -12.611 1.220 0.855 1.00 91.19 96 GLY A CA 1
ATOM 727 C C . GLY A 1 96 ? -11.469 1.059 1.862 1.00 91.19 96 GLY A C 1
ATOM 728 O O . GLY A 1 96 ? -10.857 -0.008 1.961 1.00 91.19 96 GLY A O 1
ATOM 729 N N . GLU A 1 97 ? -11.198 2.128 2.621 1.00 92.19 97 GLU A N 1
ATOM 730 C CA . GLU A 1 97 ? -10.094 2.193 3.595 1.00 92.19 97 GLU A CA 1
ATOM 731 C C . GLU A 1 97 ? -10.285 1.236 4.776 1.00 92.19 97 GLU A C 1
ATOM 733 O O . GLU A 1 97 ? -9.357 0.507 5.121 1.00 92.19 97 GLU A O 1
ATOM 738 N N . ASP A 1 98 ? -11.492 1.140 5.337 1.00 92.69 98 ASP A N 1
ATOM 739 C CA . ASP A 1 98 ? -11.773 0.233 6.459 1.00 92.69 98 ASP A CA 1
ATOM 740 C C . ASP A 1 98 ? -11.564 -1.240 6.085 1.00 92.69 98 ASP A C 1
ATOM 742 O O . ASP A 1 98 ? -11.017 -2.036 6.858 1.00 92.69 98 ASP A O 1
ATOM 746 N N . ALA A 1 99 ? -11.974 -1.608 4.868 1.00 90.88 99 ALA A N 1
ATOM 747 C CA . ALA A 1 99 ? -11.775 -2.948 4.332 1.00 90.88 99 ALA A CA 1
ATOM 748 C C . ALA A 1 99 ? -10.284 -3.230 4.096 1.00 90.88 99 ALA A C 1
ATOM 750 O O . ALA A 1 99 ? -9.804 -4.306 4.466 1.00 90.88 99 ALA A O 1
ATOM 751 N N . ALA A 1 100 ? -9.542 -2.252 3.565 1.00 91.50 100 ALA A N 1
ATOM 752 C CA . ALA A 1 100 ? -8.098 -2.351 3.379 1.00 91.50 100 ALA A CA 1
ATOM 753 C C . ALA A 1 100 ? -7.371 -2.523 4.714 1.00 91.50 100 ALA A C 1
ATOM 755 O O . ALA A 1 100 ? -6.557 -3.433 4.849 1.00 91.50 100 ALA A O 1
ATOM 756 N N . LEU A 1 101 ? -7.700 -1.721 5.730 1.00 92.88 101 LEU A N 1
ATOM 757 C CA . LEU A 1 101 ? -7.115 -1.826 7.070 1.00 92.88 101 LEU A CA 1
ATOM 758 C C . LEU A 1 101 ? -7.432 -3.168 7.727 1.00 92.88 101 LEU A C 1
ATOM 760 O O . LEU A 1 101 ? -6.558 -3.790 8.331 1.00 92.88 101 LEU A O 1
ATOM 764 N N . SER A 1 102 ? -8.667 -3.651 7.594 1.00 91.69 102 SER A N 1
ATOM 765 C CA . SER A 1 102 ? -9.055 -4.976 8.082 1.00 91.69 102 SER A CA 1
ATOM 766 C C . SER A 1 102 ? -8.247 -6.088 7.403 1.00 91.69 102 SER A C 1
ATOM 768 O O . SER A 1 102 ? -7.759 -6.999 8.078 1.00 91.69 102 SER A O 1
ATOM 770 N N . ALA A 1 103 ? -8.036 -5.991 6.087 1.00 89.44 103 ALA A N 1
ATOM 771 C CA . ALA A 1 103 ? -7.184 -6.915 5.345 1.00 89.44 103 ALA A CA 1
ATOM 772 C C . ALA A 1 103 ? -5.721 -6.838 5.808 1.00 89.44 103 ALA A C 1
ATOM 774 O O . ALA A 1 103 ? -5.105 -7.874 6.050 1.00 89.44 103 ALA A O 1
ATOM 775 N N . LEU A 1 104 ? -5.201 -5.630 6.025 1.00 89.88 104 LEU A N 1
ATOM 776 C CA . LEU A 1 104 ? -3.833 -5.373 6.479 1.00 89.88 104 LEU A CA 1
ATOM 777 C C . LEU A 1 104 ? -3.565 -5.961 7.869 1.00 89.88 104 LEU A C 1
ATOM 779 O O . LEU A 1 104 ? -2.540 -6.597 8.092 1.00 89.88 104 LEU A O 1
ATOM 783 N N . ARG A 1 105 ? -4.521 -5.816 8.795 1.00 90.19 105 ARG A N 1
ATOM 784 C CA . ARG A 1 105 ? -4.442 -6.401 10.144 1.00 90.19 105 ARG A CA 1
ATOM 785 C C . ARG A 1 105 ? -4.436 -7.931 10.115 1.00 90.19 105 ARG A C 1
ATOM 787 O O . ARG A 1 105 ? -3.814 -8.550 10.972 1.00 90.19 105 ARG A O 1
ATOM 794 N N . ARG A 1 106 ? -5.131 -8.544 9.150 1.00 89.00 106 ARG A N 1
ATOM 795 C CA . ARG A 1 106 ? -5.167 -10.007 8.970 1.00 89.00 106 ARG A CA 1
ATOM 796 C C . ARG A 1 106 ? -3.921 -10.532 8.267 1.00 89.00 106 ARG A C 1
ATOM 798 O O . ARG A 1 106 ? -3.448 -11.611 8.608 1.00 89.00 106 ARG A O 1
ATOM 805 N N . ASN A 1 107 ? -3.421 -9.794 7.279 1.00 88.75 107 ASN A N 1
ATOM 806 C CA . ASN A 1 107 ? -2.249 -10.165 6.506 1.00 88.75 107 ASN A CA 1
ATOM 807 C C . ASN A 1 107 ? -1.411 -8.925 6.133 1.00 88.75 107 ASN A C 1
ATOM 809 O O . ASN A 1 107 ? -1.633 -8.307 5.089 1.00 88.75 107 ASN A O 1
ATOM 813 N N . PRO A 1 108 ? -0.396 -8.599 6.944 1.00 84.19 108 PRO A N 1
ATOM 814 C CA . PRO A 1 108 ? 0.475 -7.447 6.711 1.00 84.19 108 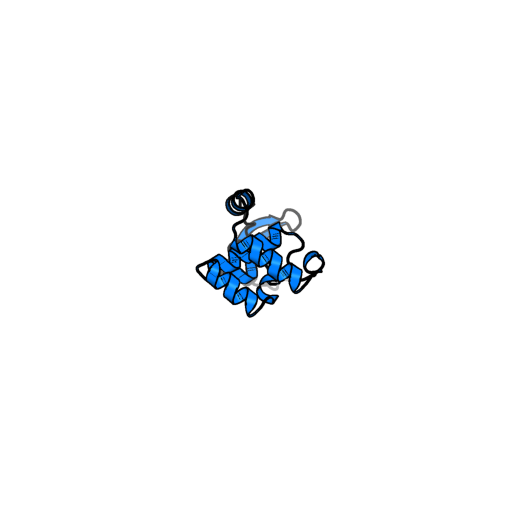PRO A CA 1
ATOM 815 C C . PRO A 1 108 ? 1.329 -7.576 5.449 1.00 84.19 108 PRO A C 1
ATOM 817 O O . PRO A 1 108 ? 1.707 -6.574 4.843 1.00 84.19 108 PRO A O 1
ATOM 820 N N . ALA A 1 109 ? 1.601 -8.812 5.013 1.00 83.75 109 ALA A N 1
ATOM 821 C CA . ALA A 1 109 ? 2.412 -9.082 3.832 1.00 83.75 109 ALA A CA 1
ATOM 822 C C . ALA A 1 109 ? 1.766 -8.566 2.538 1.00 83.75 109 ALA A C 1
ATOM 824 O O . ALA A 1 109 ? 2.461 -8.427 1.536 1.00 83.75 109 ALA A O 1
ATOM 825 N N . ILE A 1 110 ? 0.471 -8.217 2.556 1.00 84.69 110 ILE A N 1
ATOM 826 C CA . ILE A 1 110 ? -0.213 -7.574 1.424 1.00 84.69 110 ILE A CA 1
ATOM 827 C C . ILE A 1 110 ? 0.536 -6.307 0.970 1.00 84.69 110 ILE A C 1
ATOM 829 O O . ILE A 1 110 ? 0.580 -5.994 -0.217 1.00 84.69 110 ILE A O 1
ATOM 833 N N . MET A 1 111 ? 1.195 -5.619 1.900 1.00 82.62 111 MET A N 1
ATOM 834 C CA . MET A 1 111 ? 1.927 -4.379 1.634 1.00 82.62 111 MET A CA 1
ATOM 835 C C . MET A 1 111 ? 3.290 -4.583 0.973 1.00 82.62 111 MET A C 1
ATOM 837 O O . MET A 1 111 ? 3.877 -3.620 0.475 1.00 82.62 111 MET A O 1
ATOM 841 N N . LEU A 1 112 ? 3.773 -5.827 0.942 1.00 76.69 112 LEU A N 1
ATOM 842 C CA . LEU A 1 112 ? 4.993 -6.225 0.246 1.00 76.69 112 LEU A CA 1
ATOM 843 C C . LEU A 1 112 ? 4.741 -6.542 -1.233 1.00 76.69 112 LEU A C 1
ATOM 845 O O . LEU A 1 112 ? 5.694 -6.726 -1.977 1.00 76.69 112 LEU A O 1
ATOM 849 N N . PHE A 1 113 ? 3.487 -6.618 -1.686 1.00 73.88 113 PHE A N 1
ATOM 850 C CA . PHE A 1 113 ? 3.211 -6.734 -3.114 1.00 73.88 113 PHE A CA 1
ATOM 851 C C . PHE A 1 113 ? 3.273 -5.352 -3.756 1.00 73.88 113 PHE A C 1
ATOM 853 O O . PHE A 1 113 ? 2.689 -4.386 -3.263 1.00 73.88 113 PHE A O 1
ATOM 860 N N . GLY A 1 114 ? 3.993 -5.250 -4.873 1.00 64.94 114 GLY A N 1
ATOM 861 C CA . GLY A 1 114 ? 4.087 -3.993 -5.606 1.00 64.94 114 GLY A CA 1
ATOM 862 C C . GLY A 1 114 ? 2.728 -3.580 -6.172 1.00 64.94 114 GLY A C 1
ATOM 863 O O . GLY A 1 114 ? 1.918 -4.429 -6.542 1.00 64.94 114 GLY A O 1
ATOM 864 N N . GLU A 1 115 ? 2.505 -2.275 -6.326 1.00 64.12 115 GLU A N 1
ATOM 865 C CA . GLU A 1 115 ? 1.275 -1.682 -6.874 1.00 64.12 115 GLU A CA 1
ATOM 866 C C . GLU A 1 115 ? 0.718 -2.412 -8.116 1.00 64.12 115 GLU A C 1
ATOM 868 O O . GLU A 1 115 ? -0.483 -2.656 -8.224 1.00 64.12 115 GLU A O 1
ATOM 873 N N . ARG A 1 116 ? 1.590 -2.837 -9.041 1.00 62.97 116 ARG A N 1
ATOM 874 C CA . ARG A 1 116 ? 1.195 -3.570 -10.259 1.00 62.97 116 ARG A CA 1
ATOM 875 C C . ARG A 1 116 ? 0.636 -4.969 -9.996 1.00 62.97 116 ARG A C 1
ATOM 877 O O . ARG A 1 116 ? -0.149 -5.461 -10.800 1.00 62.97 116 ARG A O 1
ATOM 884 N N . GLN A 1 117 ? 1.079 -5.627 -8.930 1.00 64.81 117 GLN A N 1
ATOM 885 C CA . GLN A 1 117 ? 0.582 -6.944 -8.532 1.00 64.81 117 GLN A CA 1
ATOM 886 C C . GLN A 1 117 ? -0.781 -6.809 -7.854 1.00 64.81 117 GLN A C 1
ATOM 888 O O . GLN A 1 117 ? -1.677 -7.588 -8.158 1.00 64.81 117 GLN A O 1
ATOM 893 N N . VAL A 1 118 ? -0.956 -5.776 -7.024 1.00 60.53 118 VAL A N 1
ATOM 894 C CA . VAL A 1 118 ? -2.229 -5.492 -6.347 1.00 60.53 118 VAL A CA 1
ATOM 895 C C . VAL A 1 118 ? -3.314 -5.081 -7.345 1.00 60.53 118 VAL A C 1
ATOM 897 O O . VAL A 1 118 ? -4.422 -5.585 -7.265 1.00 60.53 118 VAL A O 1
ATOM 900 N N . ARG A 1 119 ? -2.999 -4.242 -8.343 1.00 60.44 119 ARG A N 1
ATOM 901 C CA . ARG A 1 119 ? -3.972 -3.817 -9.374 1.00 60.44 119 ARG A CA 1
ATOM 902 C C . ARG A 1 119 ? -4.430 -4.935 -10.329 1.00 60.44 119 ARG A C 1
ATOM 904 O O . ARG A 1 119 ? -5.374 -4.721 -11.081 1.00 60.44 119 ARG A O 1
ATOM 911 N N . ARG A 1 120 ? -3.730 -6.075 -10.380 1.00 60.41 120 ARG A N 1
ATOM 912 C CA . ARG A 1 120 ? -4.064 -7.214 -11.261 1.00 60.41 120 ARG A CA 1
ATOM 913 C C . ARG A 1 120 ? -4.874 -8.313 -10.570 1.00 60.41 120 ARG A C 1
ATOM 915 O O . ARG A 1 120 ? -5.351 -9.200 -11.275 1.00 60.41 120 ARG A O 1
ATOM 922 N N . ALA A 1 121 ? -4.939 -8.294 -9.241 1.00 54.88 121 ALA A N 1
ATOM 923 C CA . ALA A 1 121 ? -5.690 -9.251 -8.432 1.00 54.88 121 ALA A CA 1
ATOM 924 C C . ALA A 1 121 ? -7.161 -8.832 -8.332 1.00 54.88 121 ALA A C 1
ATOM 926 O O . ALA A 1 121 ? -8.010 -9.750 -8.316 1.00 54.88 121 ALA A O 1
#

Foldseek 3Di:
DDPDDPDDPPPDDDDPDQCWDFDQDPVVRDTDTHRPPPPPPVVLVVVLVDDDDPLLVVLVVLCCVVPVCQLVDPQAPVDSSQLSLLLVLLQVLQVHSVSSSVVCVVPVCSRSHGSVVSNVD

Organism: NCBI:txid1333877

Sequence (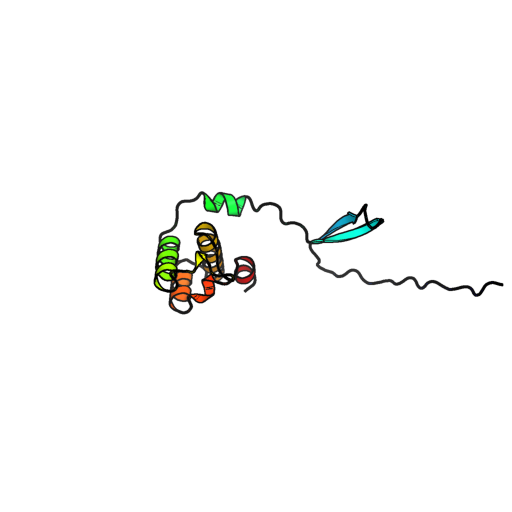121 aa):
AAAGCARRASASGAPKDSDGELVYSYFSQEWVMKPKQEGPDMLSRLSELLPWSDGEQEALKLISAQDPNWRTSPFGPSDEPGLRRNFRAVVAASGGEDAALSALRRNPAIMLFGERQVRRA

pLDDT: mean 74.79, std 17.62, range [32.03, 93.31]